Protein AF-A0A661BH66-F1 (afdb_monomer_lite)

Foldseek 3Di:
DACPVVPDPPDEAEAEQEFVVVVCHPPDDPVNQVVHAQRYEYEYEDQDDNRVVRVLVVPVVDDHSYAYEYEYDPPRDDLVRVVVCCVVPPVSHHYDYPVCVVVVHD

Sequence (106 aa):
ENIENFLLDRTSISMDIKTPSSGESGKYCQENLSLLRPVDVVKFTIAHREDFLWAKRFVNKNKFISSIFFQPVWGRLSAKRLAQWIIEEIPQVRLSVQLHKILKLP

pLDDT: mean 93.92, std 6.3, range [67.0, 98.69]

Secondary structure (DSSP, 8-state):
---GGG--TT---EEEE--GGGT-TT-S-TTHHHH--TT-EEEEEE-SHHHHHHHHHHHHHS--SSEEEEEEPTTTS-HHHHHHHHHHH-TTSEE---HHHHTT--

Structure (mmCIF, N/CA/C/O backbone):
data_AF-A0A661BH66-F1
#
_entry.id   AF-A0A661BH66-F1
#
loop_
_atom_site.group_PDB
_atom_site.id
_atom_site.type_symbol
_atom_site.label_atom_id
_atom_site.label_alt_id
_atom_site.label_comp_id
_atom_site.label_asym_id
_atom_site.label_entity_id
_atom_site.label_seq_id
_atom_site.pdbx_PDB_ins_code
_atom_site.Cartn_x
_atom_site.Cartn_y
_atom_site.Cartn_z
_atom_site.occupancy
_atom_site.B_iso_or_equiv
_atom_site.auth_seq_id
_atom_site.auth_comp_id
_atom_site.auth_asym_id
_atom_site.auth_atom_id
_atom_site.pdbx_PDB_model_num
ATOM 1 N N . GLU A 1 1 ? -1.039 15.206 10.299 1.00 75.44 1 GLU A N 1
ATOM 2 C CA . GLU A 1 1 ? -2.094 15.720 11.195 1.00 75.44 1 GLU A CA 1
ATOM 3 C C . GLU A 1 1 ? -2.832 14.545 11.816 1.00 75.44 1 GLU A C 1
ATOM 5 O O . GLU A 1 1 ? -2.880 13.492 11.179 1.00 75.44 1 GLU A O 1
ATOM 10 N N . ASN A 1 2 ? -3.319 14.692 13.051 1.00 87.06 2 ASN A N 1
ATOM 11 C CA . ASN A 1 2 ? -4.126 13.667 13.720 1.00 87.06 2 ASN A CA 1
ATOM 12 C C . ASN A 1 2 ? -5.494 13.551 13.009 1.00 87.06 2 ASN A C 1
ATOM 14 O O . ASN A 1 2 ? -6.057 14.572 12.611 1.00 87.06 2 ASN A O 1
ATOM 18 N N . ILE A 1 3 ? -5.995 12.325 12.800 1.00 92.25 3 ILE A N 1
ATOM 19 C CA . ILE A 1 3 ? -7.236 12.079 12.046 1.00 92.25 3 ILE A CA 1
ATOM 20 C C . ILE A 1 3 ? -8.534 12.058 12.873 1.00 92.25 3 ILE A C 1
ATOM 22 O O . ILE A 1 3 ? -9.596 11.923 12.272 1.00 92.25 3 ILE A O 1
ATOM 26 N N . GLU A 1 4 ? -8.489 12.189 14.203 1.00 91.12 4 GLU A N 1
ATOM 27 C CA . GLU A 1 4 ? -9.649 12.050 15.109 1.00 91.12 4 GLU A CA 1
ATOM 28 C C . GLU A 1 4 ? -10.873 12.854 14.657 1.00 91.12 4 GLU A C 1
ATOM 30 O O . GLU A 1 4 ? -11.979 12.321 14.586 1.00 91.12 4 GLU A O 1
ATOM 35 N N . ASN A 1 5 ? -10.667 14.107 14.248 1.00 91.38 5 ASN A N 1
ATOM 36 C CA . ASN A 1 5 ? -11.749 15.005 13.834 1.00 91.38 5 ASN A CA 1
ATOM 37 C C . ASN A 1 5 ? -12.406 14.626 12.492 1.00 91.38 5 ASN A C 1
ATOM 39 O O . ASN A 1 5 ? -13.419 15.215 12.119 1.00 91.38 5 ASN A O 1
ATOM 43 N N . PHE A 1 6 ? -11.849 13.661 11.755 1.00 90.94 6 PHE A N 1
ATOM 44 C CA . PHE A 1 6 ? -12.368 13.201 10.463 1.00 90.94 6 PHE A CA 1
ATOM 45 C C . PHE A 1 6 ? -13.079 11.837 10.552 1.00 90.94 6 PHE A C 1
ATOM 47 O O . PHE A 1 6 ? -13.594 11.338 9.545 1.00 90.94 6 PHE A O 1
ATOM 54 N N . LEU A 1 7 ? -13.136 11.230 11.745 1.00 92.19 7 LEU A N 1
ATOM 55 C CA . LEU A 1 7 ? -13.771 9.933 11.997 1.00 92.19 7 LEU A CA 1
ATOM 56 C C . LEU A 1 7 ? -15.294 10.066 12.146 1.00 92.19 7 LEU A C 1
ATOM 58 O O . LEU A 1 7 ? -15.856 9.912 13.227 1.00 92.19 7 LEU A O 1
ATOM 62 N N . LEU A 1 8 ? -15.969 10.344 11.035 1.00 92.69 8 LEU A N 1
ATOM 63 C CA . LEU A 1 8 ? -17.423 10.490 10.969 1.00 92.69 8 LEU A CA 1
ATOM 64 C C . LEU A 1 8 ? -18.122 9.173 10.586 1.00 92.69 8 LEU A C 1
ATOM 66 O O . LEU A 1 8 ? -17.495 8.213 10.116 1.00 92.69 8 LEU A O 1
ATOM 70 N N . ASP A 1 9 ? -19.441 9.124 10.789 1.00 91.94 9 ASP A N 1
ATOM 71 C CA . ASP A 1 9 ? -20.263 8.026 10.279 1.00 91.94 9 ASP A CA 1
ATOM 72 C C . ASP A 1 9 ? -20.299 8.054 8.742 1.00 91.94 9 ASP A C 1
ATOM 74 O O . ASP A 1 9 ? -20.314 9.120 8.123 1.00 91.94 9 ASP A O 1
ATOM 78 N N . ARG A 1 10 ? -20.298 6.868 8.122 1.00 92.25 10 ARG A N 1
ATOM 79 C CA . ARG A 1 10 ? -20.297 6.661 6.657 1.00 92.25 10 ARG A CA 1
ATOM 80 C C . ARG A 1 10 ? -19.127 7.286 5.887 1.00 92.25 10 ARG A C 1
ATOM 82 O O . ARG A 1 10 ? -19.181 7.356 4.660 1.00 92.25 10 ARG A O 1
ATOM 89 N N . THR A 1 11 ? -18.058 7.696 6.562 1.00 94.25 11 THR A N 1
ATOM 90 C CA . THR A 1 11 ? -16.805 8.084 5.906 1.00 94.25 11 THR A CA 1
ATOM 91 C C . THR A 1 11 ? -15.792 6.951 5.980 1.00 94.25 11 THR A C 1
ATOM 93 O O . THR A 1 11 ? -15.797 6.154 6.918 1.00 94.25 11 THR A O 1
ATOM 96 N N . SER A 1 12 ? -14.897 6.894 4.997 1.00 95.19 12 SER A N 1
ATOM 97 C CA . SER A 1 12 ? -13.718 6.028 5.022 1.00 95.19 12 SER A CA 1
ATOM 98 C C . SER A 1 12 ? -12.464 6.872 4.849 1.00 95.19 12 SER A C 1
ATOM 100 O O . SER A 1 12 ? -12.394 7.702 3.938 1.00 95.19 12 SER A O 1
ATOM 102 N N . ILE A 1 13 ? -11.456 6.625 5.673 1.00 96.19 13 ILE A N 1
ATOM 103 C CA . ILE A 1 13 ? -10.139 7.241 5.558 1.00 96.19 13 ILE A CA 1
ATOM 104 C C . ILE A 1 13 ? -9.260 6.378 4.652 1.00 96.19 13 ILE A C 1
ATOM 106 O O . ILE A 1 13 ? -9.130 5.172 4.845 1.00 96.19 13 ILE A O 1
ATOM 110 N N . SER A 1 14 ? -8.613 7.010 3.674 1.00 95.50 14 SER A N 1
ATOM 111 C CA . SER A 1 14 ? -7.528 6.404 2.897 1.00 95.50 14 SER A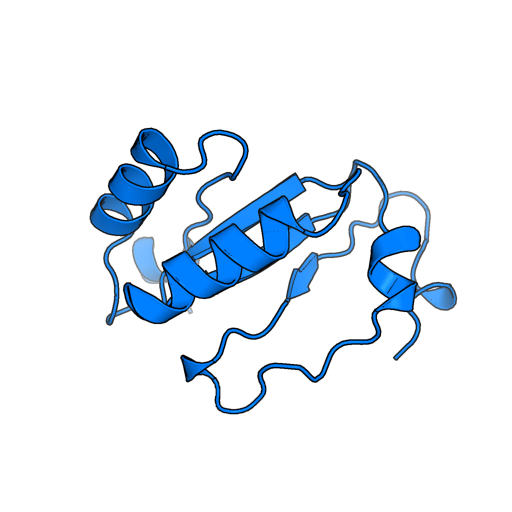 CA 1
ATOM 112 C C . SER A 1 14 ? -6.213 7.062 3.300 1.00 95.50 14 SER A C 1
ATOM 114 O O . SER A 1 14 ? -5.873 8.132 2.794 1.00 95.50 14 SER A O 1
ATOM 116 N N . MET A 1 15 ? -5.448 6.411 4.168 1.00 94.62 15 MET A N 1
ATOM 117 C CA . MET A 1 15 ? -4.144 6.893 4.612 1.00 94.62 15 MET A CA 1
ATOM 118 C C . MET A 1 15 ? -3.041 6.446 3.655 1.00 94.62 15 MET A C 1
ATOM 120 O O . MET A 1 15 ? -2.880 5.253 3.418 1.00 94.62 15 MET A O 1
ATOM 124 N N . ASP A 1 16 ? -2.263 7.384 3.120 1.00 93.69 16 ASP A N 1
ATOM 125 C CA . ASP A 1 16 ? -1.152 7.080 2.212 1.00 93.69 16 ASP A CA 1
ATOM 126 C C . ASP A 1 16 ? 0.182 7.068 2.970 1.00 93.69 16 ASP A C 1
ATOM 128 O O . ASP A 1 16 ? 0.669 8.114 3.405 1.00 93.69 16 ASP A O 1
ATOM 132 N N . ILE A 1 17 ? 0.777 5.885 3.127 1.00 93.69 17 ILE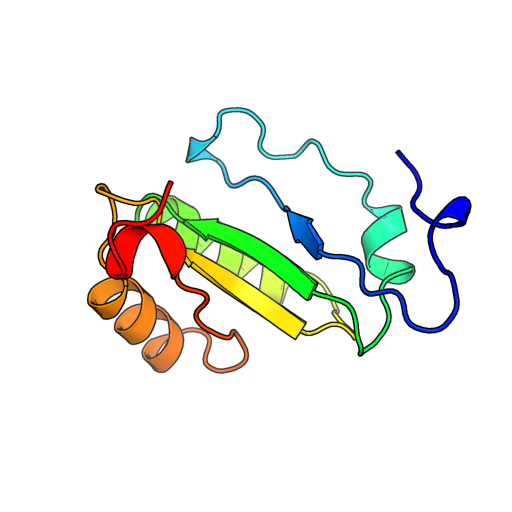 A N 1
ATOM 133 C CA . ILE A 1 17 ? 2.105 5.721 3.717 1.00 93.69 17 ILE A CA 1
ATOM 134 C C . ILE A 1 17 ? 3.143 5.811 2.604 1.00 93.69 17 ILE A C 1
ATOM 136 O O . ILE A 1 17 ? 3.216 4.976 1.697 1.00 93.69 17 ILE A O 1
ATOM 140 N N . LYS A 1 18 ? 3.967 6.852 2.692 1.00 91.69 18 LYS A N 1
ATOM 141 C CA . LYS A 1 18 ? 4.994 7.168 1.705 1.00 91.69 18 LYS A CA 1
ATOM 142 C C . LYS A 1 18 ? 6.166 6.188 1.788 1.00 91.69 18 LYS A C 1
ATOM 144 O O . LYS A 1 18 ? 6.769 6.011 2.848 1.00 91.69 18 LYS A O 1
ATOM 149 N N . THR A 1 19 ? 6.478 5.557 0.661 1.00 93.56 19 THR A N 1
ATOM 150 C CA . THR A 1 19 ? 7.626 4.659 0.495 1.00 93.56 19 THR A CA 1
ATOM 151 C C . THR A 1 19 ? 8.925 5.450 0.264 1.00 93.56 19 THR A C 1
ATOM 153 O O . THR A 1 19 ? 8.866 6.634 -0.075 1.00 93.56 19 THR A O 1
ATOM 156 N N . PRO A 1 20 ? 10.114 4.833 0.430 1.00 92.62 20 PRO A N 1
ATOM 157 C CA . PRO A 1 20 ? 11.408 5.502 0.246 1.00 92.62 20 PRO A CA 1
ATOM 158 C C . PRO A 1 20 ? 11.563 6.251 -1.080 1.00 92.62 20 PRO A C 1
ATOM 160 O O . PRO A 1 20 ? 12.101 7.358 -1.094 1.00 92.62 20 PRO A O 1
ATOM 163 N N . SER A 1 21 ? 11.048 5.698 -2.183 1.00 90.25 21 SER A N 1
ATOM 164 C CA . SER A 1 21 ? 11.157 6.328 -3.505 1.00 90.25 21 SER A CA 1
ATOM 165 C C . SER A 1 21 ? 10.491 7.703 -3.614 1.00 90.25 21 SER A C 1
ATOM 167 O O . SER A 1 21 ? 10.795 8.455 -4.541 1.00 90.25 21 SER A O 1
ATOM 169 N N . SER A 1 22 ? 9.591 8.057 -2.690 1.00 82.69 22 SER A N 1
ATOM 170 C CA . SER A 1 22 ? 8.926 9.357 -2.694 1.00 82.69 22 SER A CA 1
ATOM 171 C C . SER A 1 22 ? 9.791 10.489 -2.130 1.00 82.69 22 SER A C 1
ATOM 173 O O . SER A 1 22 ? 9.351 11.633 -2.179 1.00 82.69 22 SER A O 1
ATOM 175 N N . GLY A 1 23 ? 10.948 10.187 -1.524 1.00 80.06 23 GLY A N 1
ATOM 176 C CA . GLY A 1 23 ? 11.776 11.160 -0.793 1.00 80.06 23 GLY A CA 1
ATOM 177 C C . GLY A 1 23 ? 11.180 11.636 0.541 1.00 80.06 23 GLY A C 1
ATOM 178 O O . GLY A 1 23 ? 11.798 12.417 1.253 1.00 80.06 23 GLY A O 1
ATOM 179 N N . GLU A 1 24 ? 9.998 11.136 0.907 1.00 78.62 24 GLU A N 1
ATOM 180 C CA . GLU A 1 24 ? 9.192 11.594 2.051 1.00 78.62 24 GLU A CA 1
ATOM 181 C C . GLU A 1 24 ? 8.915 10.447 3.044 1.00 78.62 24 GLU A C 1
ATOM 183 O O . GLU A 1 24 ? 8.017 10.521 3.887 1.00 78.62 24 GLU A O 1
ATOM 188 N N . SER A 1 25 ? 9.670 9.348 2.943 1.00 70.75 25 SER A N 1
ATOM 189 C CA . SER A 1 25 ? 9.512 8.196 3.831 1.00 70.75 25 SER A CA 1
ATOM 190 C C . SER A 1 25 ? 9.752 8.581 5.287 1.00 70.75 25 SER A C 1
ATOM 192 O O . SER A 1 25 ? 10.742 9.234 5.605 1.00 70.75 25 SER A O 1
ATOM 194 N N . GLY A 1 26 ? 8.866 8.131 6.176 1.00 67.00 26 GLY A N 1
ATOM 195 C CA . GLY A 1 26 ? 8.942 8.430 7.609 1.00 67.00 26 GLY A CA 1
ATOM 196 C C . GLY A 1 26 ? 8.151 9.665 8.044 1.00 67.00 26 GLY A C 1
ATOM 197 O O . GLY A 1 26 ? 8.031 9.898 9.242 1.00 67.00 26 GLY A O 1
ATOM 198 N N . LYS A 1 27 ? 7.542 10.412 7.113 1.00 72.81 27 LYS A N 1
ATOM 199 C CA . LYS A 1 27 ? 6.615 11.505 7.438 1.00 72.81 27 LYS A CA 1
ATOM 200 C C . LYS A 1 27 ? 5.172 10.998 7.486 1.00 72.81 27 LYS A C 1
ATOM 202 O O . LYS A 1 27 ? 4.397 11.183 6.552 1.00 72.81 27 LYS A O 1
ATOM 207 N N . TYR A 1 28 ? 4.810 10.329 8.574 1.00 77.31 28 TYR A N 1
ATOM 208 C CA . TYR A 1 28 ? 3.417 10.014 8.895 1.00 77.31 28 TYR A CA 1
ATOM 209 C C . TYR A 1 28 ? 3.214 10.097 10.411 1.00 77.31 28 TYR A C 1
ATOM 211 O O . TYR A 1 28 ? 4.135 9.846 11.182 1.00 77.31 28 TYR A O 1
ATOM 219 N N . CYS A 1 29 ? 2.011 10.481 10.835 1.00 80.88 29 CYS A N 1
ATOM 220 C CA . CYS A 1 29 ? 1.639 10.491 12.249 1.00 80.88 29 CYS A CA 1
ATOM 221 C C . CYS A 1 29 ? 1.291 9.054 12.647 1.00 80.88 29 CYS A C 1
ATOM 223 O O . CYS A 1 29 ? 0.301 8.494 12.170 1.00 80.88 29 CYS A O 1
ATOM 225 N N . GLN A 1 30 ? 2.171 8.432 13.430 1.00 83.94 30 GLN A N 1
ATOM 226 C CA . GLN A 1 30 ? 2.102 7.011 13.764 1.00 83.94 30 GLN A CA 1
ATOM 227 C C . GLN A 1 30 ? 0.865 6.689 14.609 1.00 83.94 30 GLN A C 1
ATOM 229 O O . GLN A 1 30 ? 0.270 5.626 14.444 1.00 83.94 30 GLN A O 1
ATOM 234 N N . GLU A 1 31 ? 0.436 7.639 15.437 1.00 89.25 31 GLU A N 1
ATOM 235 C CA . GLU A 1 31 ? -0.773 7.590 16.261 1.00 89.25 31 GLU A CA 1
ATOM 236 C C . GLU A 1 31 ? -2.027 7.354 15.411 1.00 89.25 31 GLU A C 1
ATOM 238 O O . GLU A 1 31 ? -2.958 6.664 15.829 1.00 89.25 31 GLU A O 1
ATOM 243 N N . ASN A 1 32 ? -2.033 7.834 14.164 1.00 93.25 32 ASN A N 1
ATOM 244 C CA . ASN A 1 32 ? -3.172 7.619 13.287 1.00 93.25 32 ASN A CA 1
ATOM 245 C C . ASN A 1 32 ? -3.365 6.151 12.902 1.00 93.25 32 ASN A C 1
ATOM 247 O O . ASN A 1 32 ? -4.487 5.772 12.584 1.00 93.25 32 ASN A O 1
ATOM 251 N N . LEU A 1 33 ? -2.323 5.310 12.938 1.00 92.31 33 LEU A N 1
ATOM 252 C CA . LEU A 1 33 ? -2.473 3.885 12.625 1.00 92.31 33 LEU A CA 1
ATOM 253 C C . LEU A 1 33 ? -3.428 3.189 13.601 1.00 92.31 33 LEU A C 1
ATOM 255 O O . LEU A 1 33 ? -4.197 2.328 13.179 1.00 92.31 33 LEU A O 1
ATOM 259 N N . SER A 1 34 ? -3.416 3.586 14.879 1.00 92.19 34 SER A N 1
ATOM 260 C CA . SER A 1 34 ? -4.330 3.046 15.894 1.00 92.19 34 SER A CA 1
ATOM 261 C C . SER A 1 34 ? -5.757 3.585 15.804 1.00 92.19 34 SER A C 1
ATOM 263 O O . SER A 1 34 ? -6.660 2.981 16.372 1.00 92.19 34 SER A O 1
ATOM 265 N N . LEU A 1 35 ? -5.969 4.690 15.086 1.00 94.75 35 LEU A N 1
ATOM 266 C CA . LEU A 1 35 ? -7.284 5.310 14.903 1.00 94.75 35 LEU A CA 1
ATOM 267 C C . LEU A 1 35 ? -8.062 4.733 13.709 1.00 94.75 35 LEU A C 1
ATOM 269 O O . LEU A 1 35 ? -9.259 4.982 13.573 1.00 94.75 35 LEU A O 1
ATOM 273 N N . LEU A 1 36 ? -7.398 3.977 12.829 1.00 95.62 36 LEU A N 1
ATOM 274 C CA . LEU A 1 36 ? -8.028 3.401 11.642 1.00 95.62 36 LEU A CA 1
ATOM 275 C C . LEU A 1 36 ? -9.005 2.276 12.001 1.00 95.62 36 LEU A C 1
ATOM 277 O O . LEU A 1 36 ? -8.709 1.377 12.788 1.00 95.62 36 LEU A O 1
ATOM 281 N N . ARG A 1 37 ? -10.159 2.296 11.340 1.00 96.50 37 ARG A N 1
ATOM 282 C CA . ARG A 1 37 ? -11.274 1.358 11.506 1.00 96.50 37 ARG A CA 1
ATOM 283 C C . ARG A 1 37 ? -11.266 0.305 10.384 1.00 96.50 37 ARG A C 1
ATOM 285 O O . ARG A 1 37 ? -10.606 0.503 9.364 1.00 96.50 37 ARG A O 1
ATOM 292 N N . PRO A 1 38 ? -12.047 -0.788 10.495 1.00 96.25 38 PRO A N 1
ATOM 293 C CA . PRO A 1 38 ? -12.127 -1.815 9.446 1.00 96.25 38 PRO A CA 1
ATOM 294 C C . PRO A 1 38 ? -12.545 -1.298 8.059 1.00 96.25 38 PRO A C 1
ATOM 296 O O . PRO A 1 38 ? -12.174 -1.886 7.046 1.00 96.25 38 PRO A O 1
ATOM 299 N N . VAL A 1 39 ? -13.321 -0.208 8.015 1.00 96.06 39 VAL A N 1
ATOM 300 C CA . VAL A 1 39 ? -13.786 0.441 6.774 1.00 96.06 39 VAL A CA 1
ATOM 301 C C . VAL A 1 39 ? -12.719 1.312 6.107 1.00 96.06 39 VAL A C 1
ATOM 303 O O . VAL A 1 39 ? -12.884 1.714 4.957 1.00 96.06 39 VAL A O 1
ATOM 306 N N . ASP A 1 40 ? -11.639 1.619 6.823 1.00 97.31 40 ASP A N 1
ATOM 307 C CA . ASP A 1 40 ? -10.569 2.483 6.348 1.00 97.31 40 ASP A CA 1
ATOM 308 C C . ASP A 1 40 ? -9.501 1.666 5.596 1.00 97.31 40 ASP A C 1
ATOM 310 O O . ASP A 1 40 ? -9.463 0.429 5.629 1.00 97.31 40 ASP A O 1
ATOM 314 N N . VAL A 1 41 ? -8.605 2.369 4.901 1.00 97.56 41 VAL A N 1
ATOM 315 C CA . VAL A 1 41 ? -7.554 1.769 4.073 1.00 97.56 41 VAL A CA 1
ATOM 316 C C . VAL A 1 41 ? -6.206 2.417 4.366 1.00 97.56 41 VAL A C 1
ATOM 318 O O . VAL A 1 41 ? -6.072 3.640 4.339 1.00 97.56 41 VAL A O 1
ATOM 321 N N . VAL A 1 42 ? -5.181 1.588 4.562 1.00 96.94 42 VAL A N 1
ATOM 322 C CA . VAL A 1 42 ? -3.777 2.006 4.473 1.00 96.94 42 VAL A CA 1
ATOM 323 C C . VAL A 1 42 ? -3.261 1.672 3.089 1.00 96.94 42 VAL A C 1
ATOM 325 O O . VAL A 1 42 ? -3.283 0.518 2.665 1.00 96.94 42 VAL A O 1
ATOM 328 N N . LYS A 1 43 ? -2.776 2.680 2.378 1.00 96.94 43 LYS A N 1
ATOM 329 C CA . LYS A 1 43 ? -2.294 2.562 1.010 1.00 96.94 43 LYS A CA 1
ATOM 330 C C . LYS A 1 43 ? -0.798 2.835 0.942 1.00 96.94 43 LYS A C 1
ATOM 332 O O . LYS A 1 43 ? -0.309 3.769 1.564 1.00 96.94 43 LYS A O 1
ATOM 337 N N . PHE A 1 44 ? -0.098 2.041 0.139 1.00 97.25 44 PHE A N 1
ATOM 338 C CA . PHE A 1 44 ? 1.304 2.238 -0.212 1.00 97.25 44 PHE A CA 1
ATOM 339 C C . PHE A 1 44 ? 1.424 2.374 -1.723 1.00 97.25 44 PHE A C 1
ATOM 341 O O . PHE A 1 44 ? 0.933 1.525 -2.472 1.00 97.25 44 PHE A O 1
ATOM 348 N N . THR A 1 45 ? 2.103 3.421 -2.178 1.00 96.75 45 THR A N 1
ATOM 349 C CA . THR A 1 45 ? 2.400 3.611 -3.599 1.00 96.75 45 THR A CA 1
ATOM 350 C C . THR A 1 45 ? 3.786 3.038 -3.912 1.00 96.75 45 THR A C 1
ATOM 352 O O . THR A 1 45 ? 4.785 3.544 -3.424 1.00 96.75 45 THR A O 1
ATOM 355 N N . ILE A 1 46 ? 3.854 1.970 -4.709 1.00 98.06 46 ILE A N 1
ATOM 356 C CA . ILE A 1 46 ? 5.067 1.178 -4.955 1.00 98.06 46 ILE A CA 1
ATOM 357 C C . ILE A 1 46 ? 5.672 1.532 -6.317 1.00 98.06 46 ILE A C 1
ATOM 359 O O . ILE A 1 46 ? 5.051 1.289 -7.358 1.00 98.06 46 ILE A O 1
ATOM 363 N N . ALA A 1 47 ? 6.892 2.075 -6.329 1.00 97.38 47 ALA A N 1
ATOM 364 C CA . ALA A 1 47 ? 7.600 2.401 -7.568 1.00 97.38 47 ALA A CA 1
ATOM 365 C C . ALA A 1 47 ? 8.438 1.237 -8.123 1.00 97.38 47 ALA A C 1
ATOM 367 O O . ALA A 1 47 ? 8.526 1.071 -9.338 1.00 97.38 47 ALA A O 1
ATOM 368 N N . HIS A 1 48 ? 9.061 0.447 -7.247 1.00 97.75 48 HIS A N 1
ATOM 369 C CA . HIS A 1 48 ? 10.006 -0.620 -7.599 1.00 97.75 48 HIS A CA 1
ATOM 370 C C . HIS A 1 48 ? 10.129 -1.651 -6.459 1.00 97.75 48 HIS A C 1
ATOM 372 O O . HIS A 1 48 ? 9.339 -1.650 -5.511 1.00 97.75 48 HIS A O 1
ATOM 378 N N . ARG A 1 49 ? 11.079 -2.590 -6.567 1.00 97.88 49 ARG A N 1
ATOM 379 C CA . ARG A 1 49 ? 11.188 -3.734 -5.648 1.00 97.88 49 ARG A CA 1
ATOM 380 C C . ARG A 1 49 ? 11.600 -3.317 -4.235 1.00 97.88 49 ARG A C 1
ATOM 382 O O . ARG A 1 49 ? 11.102 -3.882 -3.270 1.00 97.88 49 ARG A O 1
ATOM 389 N N . GLU A 1 50 ? 12.461 -2.321 -4.097 1.00 97.62 50 GLU A N 1
ATOM 390 C CA . GLU A 1 50 ? 12.926 -1.804 -2.807 1.00 97.62 50 GLU A CA 1
ATOM 391 C C . GLU A 1 50 ? 11.772 -1.178 -2.013 1.00 97.62 50 GLU A C 1
ATOM 393 O O . GLU A 1 50 ? 11.637 -1.452 -0.820 1.00 97.62 50 GLU A O 1
ATOM 398 N N . ASP A 1 51 ? 10.888 -0.431 -2.685 1.00 97.81 51 ASP A N 1
ATOM 399 C CA . ASP A 1 51 ? 9.643 0.082 -2.101 1.00 97.81 51 ASP A CA 1
ATOM 400 C C . ASP A 1 51 ? 8.738 -1.053 -1.622 1.00 97.81 51 ASP A C 1
ATOM 402 O O . ASP A 1 51 ? 8.218 -1.004 -0.508 1.00 97.81 51 ASP A O 1
ATOM 406 N N . PHE A 1 52 ? 8.573 -2.095 -2.444 1.00 98.50 52 PHE A N 1
ATOM 407 C CA . PHE A 1 52 ? 7.781 -3.270 -2.085 1.00 98.50 52 PHE A CA 1
ATOM 408 C C . PHE A 1 52 ? 8.338 -3.963 -0.835 1.00 98.50 52 PHE A C 1
ATOM 410 O O . PHE A 1 52 ? 7.596 -4.236 0.106 1.00 98.50 52 PHE A O 1
ATOM 417 N N . LEU A 1 53 ? 9.651 -4.211 -0.792 1.00 98.19 53 LEU A N 1
ATOM 418 C CA . LEU A 1 53 ? 10.308 -4.856 0.346 1.00 98.19 53 LEU A CA 1
ATOM 419 C C . LEU A 1 53 ? 10.216 -4.000 1.612 1.00 98.19 53 LEU A C 1
ATOM 421 O O . LEU A 1 53 ? 10.017 -4.531 2.706 1.00 98.19 53 LEU A O 1
ATOM 425 N N . TRP A 1 54 ? 10.346 -2.680 1.477 1.00 96.88 54 TRP A N 1
ATOM 426 C CA . TRP A 1 54 ? 10.155 -1.755 2.587 1.00 96.88 54 TRP A CA 1
ATOM 427 C C . TRP A 1 54 ? 8.712 -1.790 3.101 1.00 96.88 54 TRP A C 1
ATOM 429 O O . TRP A 1 54 ? 8.506 -1.974 4.301 1.00 96.88 54 TRP A O 1
ATOM 439 N N . ALA A 1 55 ? 7.723 -1.704 2.208 1.00 97.38 55 ALA A N 1
ATOM 440 C CA . ALA A 1 55 ? 6.308 -1.738 2.567 1.00 97.38 55 ALA A CA 1
ATOM 441 C C . ALA A 1 55 ? 5.923 -3.080 3.205 1.00 97.38 55 ALA A C 1
ATOM 443 O O . ALA A 1 55 ? 5.248 -3.102 4.228 1.00 97.38 55 ALA A O 1
ATOM 444 N N . LYS A 1 56 ? 6.432 -4.206 2.688 1.00 97.81 56 LYS A N 1
ATOM 445 C CA . LYS A 1 56 ? 6.268 -5.535 3.297 1.00 97.81 56 LYS A CA 1
ATOM 446 C C . LYS A 1 56 ? 6.805 -5.576 4.730 1.00 97.81 56 LYS A C 1
ATOM 448 O O . LYS A 1 56 ? 6.110 -6.043 5.630 1.00 97.81 56 LYS A O 1
ATOM 453 N N . ARG A 1 57 ? 8.017 -5.056 4.974 1.00 97.12 57 ARG A N 1
ATOM 454 C CA . ARG A 1 57 ? 8.575 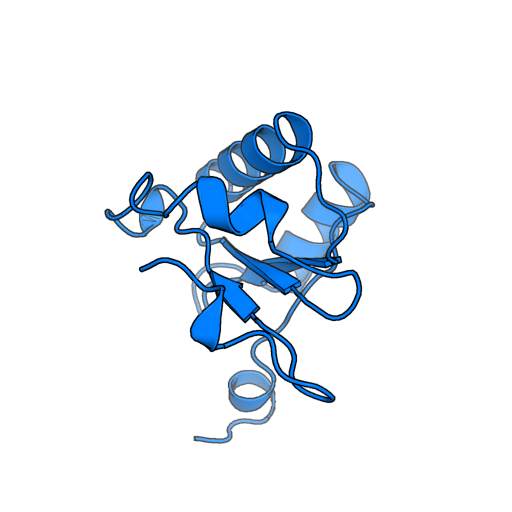-4.961 6.338 1.00 97.12 57 ARG A CA 1
ATOM 455 C C . ARG A 1 57 ? 7.726 -4.068 7.239 1.00 97.12 57 ARG A C 1
ATOM 457 O O . ARG A 1 57 ? 7.503 -4.422 8.391 1.00 97.12 57 ARG A O 1
ATOM 464 N N . PHE A 1 58 ? 7.244 -2.941 6.719 1.00 95.62 58 PHE A N 1
ATOM 465 C CA . PHE A 1 58 ? 6.359 -2.039 7.451 1.00 95.62 58 PHE A CA 1
ATOM 466 C C . PHE A 1 58 ? 5.064 -2.738 7.863 1.00 95.62 58 PHE A C 1
ATOM 468 O O . PHE A 1 58 ? 4.671 -2.665 9.026 1.00 95.62 58 PHE A O 1
ATOM 475 N N . VAL A 1 59 ? 4.430 -3.445 6.925 1.00 96.38 59 VAL A N 1
ATOM 476 C CA . VAL A 1 59 ? 3.188 -4.179 7.173 1.00 96.38 59 VAL A CA 1
ATOM 477 C C . VAL A 1 59 ? 3.400 -5.275 8.212 1.00 96.38 59 VAL A C 1
ATOM 479 O O . VAL A 1 59 ? 2.611 -5.387 9.136 1.00 96.38 59 VAL A O 1
ATOM 482 N N . ASN A 1 60 ? 4.494 -6.032 8.127 1.00 96.00 60 ASN A N 1
ATOM 483 C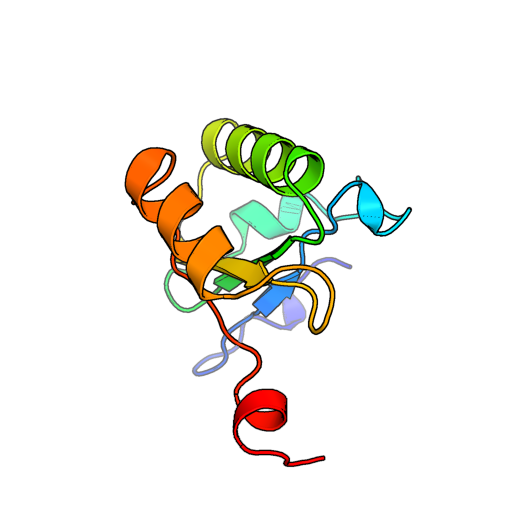 CA . ASN A 1 60 ? 4.771 -7.106 9.085 1.00 96.00 60 ASN A CA 1
ATOM 484 C C . ASN A 1 60 ? 5.150 -6.596 10.487 1.00 96.00 60 ASN A C 1
ATOM 486 O O . ASN A 1 60 ? 4.979 -7.320 11.465 1.00 96.00 60 ASN A O 1
ATOM 490 N N . LYS A 1 61 ? 5.686 -5.373 10.599 1.00 94.81 61 LYS A N 1
ATOM 491 C CA . LYS A 1 61 ? 6.072 -4.768 11.884 1.00 94.81 61 LYS A CA 1
ATOM 492 C C . LYS A 1 61 ? 4.878 -4.180 12.645 1.00 94.81 61 LYS A C 1
ATOM 494 O O . LYS A 1 61 ? 4.932 -4.083 13.868 1.00 94.81 61 LYS A O 1
ATOM 499 N N . ASN A 1 62 ? 3.832 -3.758 11.940 1.00 92.94 62 ASN A N 1
ATOM 500 C CA . ASN A 1 62 ? 2.694 -3.049 12.520 1.00 92.94 62 ASN A CA 1
ATOM 501 C C . ASN A 1 62 ? 1.431 -3.918 12.502 1.00 92.94 62 ASN A C 1
ATOM 503 O O . ASN A 1 62 ? 1.293 -4.829 11.692 1.00 92.94 62 ASN A O 1
ATOM 507 N N . LYS A 1 63 ? 0.485 -3.626 13.397 1.00 88.81 63 LYS A N 1
ATOM 508 C CA . LYS A 1 63 ? -0.840 -4.257 13.393 1.00 88.81 63 LYS A CA 1
ATOM 509 C C . LYS A 1 63 ? -1.835 -3.324 12.714 1.00 88.81 63 LYS A C 1
ATOM 511 O O . LYS A 1 63 ? -1.841 -2.132 13.006 1.00 88.81 63 LYS A O 1
ATOM 516 N N . PHE A 1 64 ? -2.681 -3.876 11.849 1.00 92.69 64 PHE A N 1
ATOM 517 C CA . PHE A 1 64 ? -3.715 -3.130 11.135 1.00 92.69 64 PHE A CA 1
ATOM 518 C C . PHE A 1 64 ? -5.067 -3.797 11.351 1.00 92.69 64 PHE A C 1
ATOM 520 O O . PHE A 1 64 ? -5.189 -5.013 11.214 1.00 92.69 64 PHE A O 1
ATOM 527 N N . ILE A 1 65 ? -6.068 -2.986 11.682 1.00 94.62 65 ILE A N 1
ATOM 528 C CA . ILE A 1 65 ? -7.482 -3.386 11.662 1.00 94.62 65 ILE A CA 1
ATOM 529 C C . ILE A 1 65 ? -8.103 -3.056 10.292 1.00 94.62 65 ILE A C 1
ATOM 531 O O . ILE A 1 65 ? -9.028 -3.728 9.841 1.00 94.62 65 ILE A O 1
ATOM 535 N N . SER A 1 66 ? -7.574 -2.032 9.622 1.00 96.50 66 SER A N 1
ATOM 536 C CA . SER A 1 66 ? -7.956 -1.584 8.285 1.00 96.50 66 SER A CA 1
ATOM 537 C C . SER A 1 66 ? -7.407 -2.482 7.176 1.00 96.50 66 SER A C 1
ATOM 539 O O . SER A 1 66 ? -6.471 -3.265 7.362 1.00 96.50 66 SER A O 1
ATOM 541 N N . SER A 1 67 ? -7.970 -2.338 5.975 1.00 97.50 67 SER A N 1
ATOM 542 C CA . SER A 1 67 ? -7.436 -3.012 4.791 1.00 97.50 67 SER A CA 1
ATOM 543 C C . SER A 1 67 ? -6.117 -2.388 4.333 1.00 97.50 67 SER A C 1
ATOM 545 O O . SER A 1 67 ? -5.929 -1.175 4.409 1.00 97.50 67 SER A O 1
ATOM 547 N N . ILE A 1 68 ? -5.216 -3.210 3.788 1.00 98.19 68 ILE A N 1
ATOM 548 C CA . ILE A 1 68 ? -3.899 -2.766 3.313 1.00 98.19 68 ILE A CA 1
ATOM 549 C C . ILE A 1 68 ? -3.824 -2.897 1.800 1.00 98.19 68 ILE A C 1
ATOM 551 O O . ILE A 1 68 ? -4.030 -3.983 1.257 1.00 98.19 68 ILE A O 1
ATOM 555 N N . PHE A 1 69 ? -3.559 -1.788 1.115 1.00 98.56 69 PHE A N 1
ATOM 556 C CA . PHE A 1 69 ? -3.565 -1.691 -0.339 1.00 98.56 69 PHE A CA 1
ATOM 557 C C . PHE A 1 69 ? -2.175 -1.324 -0.856 1.00 98.56 69 PHE A C 1
ATOM 559 O O . PHE A 1 69 ? -1.605 -0.307 -0.462 1.00 98.56 69 PHE A O 1
ATOM 566 N N . PHE A 1 70 ? -1.642 -2.103 -1.794 1.00 98.62 70 PHE A N 1
ATOM 567 C CA . PHE A 1 70 ? -0.460 -1.720 -2.567 1.00 98.62 70 PHE A CA 1
ATOM 568 C C . PHE A 1 70 ? -0.901 -1.260 -3.954 1.00 98.62 70 PHE A C 1
ATOM 570 O O . PHE A 1 70 ? -1.619 -1.966 -4.662 1.00 98.62 70 PHE A O 1
ATOM 577 N N . GLN A 1 71 ? -0.467 -0.065 -4.344 1.00 98.50 71 GLN A N 1
ATOM 578 C CA . GLN A 1 71 ? -0.794 0.560 -5.618 1.00 98.50 71 GLN A CA 1
ATOM 579 C C . GLN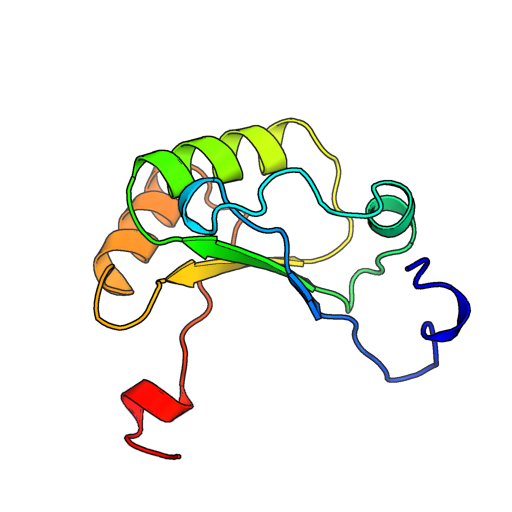 A 1 71 ? 0.486 0.791 -6.422 1.00 98.50 71 GLN A C 1
ATOM 581 O O . GLN A 1 71 ? 1.424 1.383 -5.894 1.00 98.50 71 GLN A O 1
ATOM 586 N N . PRO A 1 72 ? 0.563 0.396 -7.701 1.00 98.12 72 PRO A N 1
ATOM 587 C CA . PRO A 1 72 ? 1.752 0.657 -8.495 1.00 98.12 72 PRO A CA 1
ATOM 588 C C . PRO A 1 72 ? 1.824 2.134 -8.907 1.00 98.12 72 PRO A C 1
ATOM 590 O O . PRO A 1 72 ? 0.806 2.752 -9.252 1.00 98.12 72 PRO A O 1
ATOM 593 N N . VAL A 1 73 ? 3.037 2.693 -8.946 1.00 97.00 73 VAL A N 1
ATOM 594 C CA . VAL A 1 73 ? 3.280 3.966 -9.638 1.00 97.00 73 VAL A CA 1
ATOM 595 C C . VAL A 1 73 ? 3.052 3.758 -11.132 1.00 97.00 73 VAL A C 1
ATOM 597 O O . VAL A 1 73 ? 3.720 2.948 -11.779 1.00 97.00 73 VAL A O 1
ATOM 600 N N . TRP A 1 74 ? 2.104 4.516 -11.681 1.00 95.06 74 TRP A N 1
ATOM 601 C CA . TRP A 1 74 ? 1.753 4.449 -13.095 1.00 95.06 74 TRP A CA 1
ATOM 602 C C . TRP A 1 74 ? 2.967 4.722 -13.985 1.00 95.06 74 TRP A C 1
ATOM 604 O O . TRP A 1 74 ? 3.745 5.631 -13.707 1.00 95.06 74 TRP A O 1
ATOM 614 N N . GLY A 1 75 ? 3.125 3.931 -15.046 1.00 94.50 75 GLY A N 1
ATOM 615 C CA . GLY A 1 75 ? 4.250 4.045 -15.978 1.00 94.50 75 GLY A CA 1
ATOM 616 C C . GLY A 1 75 ? 5.601 3.562 -15.435 1.00 94.50 75 GLY A C 1
ATOM 617 O O . GLY A 1 75 ? 6.544 3.482 -16.212 1.00 94.50 75 GLY A O 1
ATOM 618 N N . ARG A 1 76 ? 5.714 3.207 -14.143 1.00 96.19 76 ARG A N 1
ATOM 619 C CA . ARG A 1 76 ? 6.961 2.689 -13.543 1.00 96.19 76 ARG A CA 1
ATOM 620 C C . ARG A 1 76 ? 6.881 1.212 -13.173 1.00 96.19 76 ARG A C 1
ATOM 622 O O . ARG A 1 76 ? 7.782 0.449 -13.503 1.00 96.19 76 ARG A O 1
ATOM 629 N N . LEU A 1 77 ? 5.792 0.798 -12.527 1.00 97.81 77 LEU A N 1
ATOM 630 C CA . LEU A 1 77 ? 5.551 -0.594 -12.152 1.00 97.81 77 LEU A CA 1
ATOM 631 C C . LEU A 1 77 ? 4.224 -1.060 -12.750 1.00 97.81 77 LEU A C 1
ATOM 633 O O . LEU A 1 77 ? 3.208 -0.378 -12.639 1.00 97.81 77 LEU A O 1
ATOM 637 N N . SER A 1 78 ? 4.211 -2.227 -13.393 1.00 97.81 78 SER A N 1
ATOM 638 C CA . SER A 1 78 ? 2.962 -2.787 -13.909 1.00 97.81 78 SER A CA 1
ATOM 639 C C . SER A 1 78 ? 2.133 -3.398 -12.777 1.00 97.81 78 SER A C 1
ATOM 641 O O . SER A 1 78 ? 2.667 -4.051 -11.877 1.00 97.81 78 SER A O 1
ATOM 643 N N . ALA A 1 79 ? 0.808 -3.237 -12.849 1.00 97.88 79 ALA A N 1
ATOM 644 C CA . ALA A 1 79 ? -0.117 -3.845 -11.891 1.00 97.88 79 ALA A CA 1
ATOM 645 C C . ALA A 1 79 ? 0.039 -5.372 -11.834 1.00 97.88 79 ALA A C 1
ATOM 647 O O . ALA A 1 79 ? 0.040 -5.944 -10.750 1.00 97.88 79 ALA A O 1
ATOM 648 N N . LYS A 1 80 ? 0.270 -6.019 -12.987 1.00 98.25 80 LYS A N 1
ATOM 649 C CA . LYS A 1 80 ? 0.543 -7.461 -13.079 1.00 98.25 80 LYS A CA 1
ATOM 650 C C . LYS A 1 80 ? 1.767 -7.870 -12.255 1.00 98.25 80 LYS A C 1
ATOM 652 O O . LYS A 1 80 ? 1.685 -8.824 -11.491 1.00 98.25 80 LYS A O 1
ATOM 657 N N . ARG A 1 81 ? 2.885 -7.147 -12.389 1.00 98.56 81 ARG A N 1
ATOM 658 C CA . ARG A 1 81 ? 4.122 -7.469 -11.661 1.00 98.56 81 ARG A CA 1
ATOM 659 C C . ARG A 1 81 ? 3.956 -7.272 -10.158 1.00 98.56 81 ARG A C 1
ATOM 661 O O . ARG A 1 81 ? 4.400 -8.111 -9.384 1.00 98.56 81 ARG A O 1
ATOM 668 N N . LEU A 1 82 ? 3.285 -6.196 -9.749 1.00 98.62 82 LEU A N 1
ATOM 669 C CA . LEU A 1 82 ? 2.987 -5.972 -8.336 1.00 98.62 82 LEU A CA 1
ATOM 670 C C . LEU A 1 82 ? 2.044 -7.048 -7.773 1.00 98.62 82 LEU A C 1
ATOM 672 O O . LEU A 1 82 ? 2.270 -7.521 -6.665 1.00 98.62 82 LEU A O 1
ATOM 676 N N . ALA A 1 83 ? 1.033 -7.476 -8.537 1.00 98.56 83 ALA A N 1
ATOM 677 C CA . ALA A 1 83 ? 0.129 -8.556 -8.140 1.00 98.56 83 ALA A CA 1
ATOM 678 C C . ALA A 1 83 ? 0.879 -9.869 -7.872 1.00 98.56 83 ALA A C 1
ATOM 680 O O . ALA A 1 83 ? 0.619 -10.516 -6.864 1.00 98.56 83 ALA A O 1
ATOM 681 N N . GLN A 1 84 ? 1.830 -10.229 -8.742 1.00 98.62 84 GLN A N 1
ATOM 682 C CA . GLN A 1 84 ? 2.671 -11.419 -8.563 1.00 98.62 84 GLN A CA 1
ATOM 683 C C . GLN A 1 84 ? 3.440 -11.355 -7.242 1.00 98.62 84 GLN A C 1
ATOM 685 O O . GLN A 1 84 ? 3.343 -12.274 -6.437 1.00 98.62 84 GLN A O 1
ATOM 690 N N . TRP A 1 85 ? 4.102 -10.228 -6.961 1.00 98.69 85 TRP A N 1
ATOM 691 C CA . TRP A 1 85 ? 4.813 -10.051 -5.693 1.00 98.69 85 TRP A CA 1
ATOM 692 C C . TRP A 1 85 ? 3.884 -10.149 -4.480 1.00 98.69 85 TRP A C 1
ATOM 694 O O . TRP A 1 85 ? 4.248 -10.762 -3.485 1.00 98.69 85 TRP A O 1
ATOM 704 N N . ILE A 1 86 ? 2.678 -9.576 -4.545 1.00 98.62 86 ILE A N 1
ATOM 705 C CA . ILE A 1 86 ? 1.702 -9.664 -3.448 1.00 98.62 86 ILE A CA 1
ATOM 706 C C . ILE A 1 86 ? 1.307 -11.122 -3.184 1.00 98.62 86 ILE A C 1
ATOM 708 O O . ILE A 1 86 ? 1.374 -11.562 -2.039 1.00 98.62 86 ILE A O 1
ATOM 712 N N . ILE A 1 87 ? 0.938 -11.867 -4.231 1.00 98.50 87 ILE A N 1
ATOM 713 C CA . ILE A 1 87 ? 0.521 -13.274 -4.125 1.00 98.50 87 ILE A CA 1
ATOM 714 C C . ILE A 1 87 ? 1.643 -14.136 -3.536 1.00 98.50 87 ILE A C 1
ATOM 716 O O . ILE A 1 87 ? 1.389 -14.966 -2.669 1.00 98.50 87 ILE A O 1
ATOM 720 N N . GLU A 1 88 ? 2.876 -13.928 -3.997 1.00 98.44 88 GLU A N 1
ATOM 721 C CA . GLU A 1 88 ? 4.036 -14.732 -3.603 1.00 98.44 88 GLU A CA 1
ATOM 722 C C . GLU A 1 88 ? 4.518 -14.429 -2.178 1.00 98.44 88 GLU A C 1
ATOM 724 O O . GLU A 1 88 ? 5.022 -15.316 -1.493 1.00 98.44 88 GLU A O 1
ATOM 729 N N . GLU A 1 89 ? 4.407 -13.177 -1.725 1.00 98.44 89 GLU A N 1
ATOM 730 C CA . GLU A 1 89 ? 5.184 -12.716 -0.573 1.00 98.44 89 GLU A CA 1
ATOM 731 C C . GLU A 1 89 ? 4.393 -12.074 0.567 1.00 98.44 89 GLU A C 1
ATOM 733 O O . GLU A 1 89 ? 4.956 -11.953 1.663 1.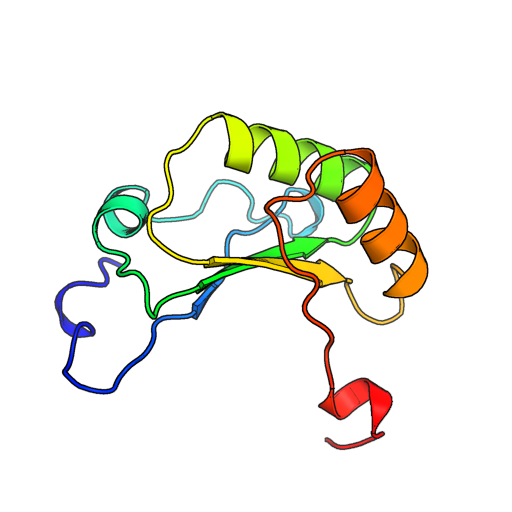00 98.44 89 GLU A O 1
ATOM 738 N N . ILE A 1 90 ? 3.169 -11.594 0.320 1.00 97.81 90 ILE A N 1
ATOM 739 C CA . ILE A 1 90 ? 2.348 -10.882 1.312 1.00 97.81 90 ILE A CA 1
ATOM 740 C C . ILE A 1 90 ? 0.838 -10.940 0.963 1.00 97.81 90 ILE A C 1
ATOM 742 O O . ILE A 1 90 ? 0.201 -9.910 0.727 1.00 97.81 90 ILE A O 1
ATOM 746 N N . PRO A 1 91 ? 0.229 -12.142 0.922 1.00 95.31 91 PRO A N 1
ATOM 747 C CA . PRO A 1 91 ? -1.111 -12.353 0.361 1.00 95.31 91 PRO A CA 1
ATOM 748 C C . PRO A 1 91 ? -2.251 -11.664 1.131 1.00 95.31 91 PRO A C 1
ATOM 750 O O . PRO A 1 91 ? -3.362 -11.564 0.617 1.00 95.31 91 PRO A O 1
ATOM 753 N N . GLN A 1 92 ? -2.002 -11.164 2.348 1.00 96.00 92 GLN A N 1
ATOM 754 C CA . GLN A 1 92 ? -2.972 -10.370 3.109 1.00 96.00 92 GLN A CA 1
ATOM 755 C C . GLN A 1 92 ? -3.178 -8.948 2.553 1.00 96.00 92 GLN A C 1
ATOM 757 O O . GLN A 1 92 ? -4.149 -8.280 2.910 1.00 96.00 92 GLN A O 1
ATOM 762 N N . VAL A 1 93 ? -2.268 -8.463 1.704 1.00 97.88 93 VAL A N 1
ATOM 763 C CA . VAL A 1 93 ? -2.370 -7.152 1.052 1.00 97.88 93 VAL A CA 1
ATOM 764 C C . VAL A 1 93 ? -3.216 -7.258 -0.212 1.00 97.88 93 VAL A C 1
ATOM 766 O O . VAL A 1 93 ? -3.142 -8.231 -0.956 1.00 97.88 93 VAL A O 1
ATOM 769 N N . ARG A 1 94 ? -4.003 -6.220 -0.501 1.00 98.31 94 ARG A N 1
ATOM 770 C CA . ARG A 1 94 ? -4.797 -6.119 -1.730 1.00 98.31 94 ARG A CA 1
ATOM 771 C C . ARG A 1 94 ? -4.097 -5.237 -2.758 1.00 98.31 94 ARG A C 1
ATOM 773 O O . ARG A 1 94 ? -3.482 -4.226 -2.422 1.00 98.31 94 ARG A O 1
ATOM 780 N N . LEU A 1 95 ? -4.223 -5.593 -4.032 1.00 98.44 95 LEU A N 1
ATOM 781 C CA . LEU A 1 95 ? -3.799 -4.725 -5.127 1.00 98.44 95 LEU A CA 1
ATOM 782 C C . LEU A 1 95 ? -4.838 -3.617 -5.338 1.00 98.44 95 LEU A C 1
ATOM 784 O O . LEU A 1 95 ? -6.019 -3.901 -5.519 1.00 98.44 95 LEU A O 1
ATOM 788 N N . SER A 1 96 ? -4.378 -2.371 -5.400 1.00 98.06 96 SER A N 1
ATOM 789 C CA . SER A 1 96 ? -5.161 -1.236 -5.888 1.00 98.06 96 SER A CA 1
ATOM 790 C C . SER A 1 96 ? -4.618 -0.774 -7.234 1.00 98.06 96 SER A C 1
ATOM 792 O O . SER A 1 96 ? -3.405 -0.670 -7.418 1.00 98.06 96 SER A O 1
ATOM 794 N N . VAL A 1 97 ? -5.499 -0.472 -8.186 1.00 97.19 97 VAL A N 1
ATOM 795 C CA . VAL A 1 97 ? -5.117 0.065 -9.498 1.00 97.19 97 VAL A CA 1
ATOM 796 C C . VAL A 1 97 ? -5.690 1.461 -9.696 1.00 97.19 97 VAL A C 1
ATOM 798 O O . VAL A 1 97 ? -6.774 1.788 -9.222 1.00 97.19 97 VAL A O 1
ATOM 801 N N . GLN A 1 98 ? -4.961 2.296 -10.434 1.00 95.62 98 GLN A N 1
ATOM 802 C CA . GLN A 1 98 ? -5.422 3.633 -10.806 1.00 95.62 98 GLN A CA 1
ATOM 803 C C . GLN A 1 98 ? -6.408 3.510 -11.971 1.00 95.62 98 GLN A C 1
ATOM 805 O O . GLN A 1 98 ? -6.019 3.627 -13.132 1.00 95.62 98 GLN A O 1
ATOM 810 N N . LEU A 1 99 ? -7.673 3.215 -11.655 1.00 96.75 99 LEU A N 1
ATOM 811 C CA . LEU A 1 99 ? -8.693 2.873 -12.649 1.00 96.75 99 LEU A CA 1
ATOM 812 C C . LEU A 1 99 ? -8.890 3.974 -13.702 1.00 96.75 99 LEU A C 1
ATOM 814 O O . LEU A 1 99 ? -8.958 3.653 -14.883 1.00 96.75 99 LEU A O 1
ATOM 818 N N . HIS A 1 100 ? -8.882 5.252 -13.305 1.00 96.81 100 HIS A N 1
ATOM 819 C CA . HIS A 1 100 ? -8.976 6.380 -14.243 1.00 96.81 100 HIS A CA 1
ATOM 820 C C . HIS A 1 100 ? -7.885 6.319 -15.322 1.00 96.81 100 HIS A C 1
ATOM 822 O O . HIS A 1 100 ? -8.177 6.477 -16.501 1.00 96.81 100 HIS A O 1
ATOM 828 N N . LYS A 1 101 ? -6.649 5.948 -14.966 1.00 95.50 101 LYS A N 1
ATOM 829 C CA . LYS A 1 101 ? -5.553 5.823 -15.939 1.00 95.50 101 LYS A CA 1
ATOM 830 C C . LYS A 1 101 ? -5.729 4.641 -16.888 1.00 95.50 101 LYS A C 1
ATOM 832 O O . LYS A 1 101 ? -5.396 4.752 -18.063 1.00 95.50 101 LYS A O 1
ATOM 837 N N . ILE A 1 102 ? -6.271 3.523 -16.398 1.00 95.69 102 ILE A N 1
ATOM 838 C CA . ILE A 1 102 ? -6.597 2.353 -17.232 1.00 95.69 102 ILE A CA 1
ATOM 839 C C . ILE A 1 102 ? -7.709 2.705 -18.223 1.00 95.69 102 ILE A C 1
ATOM 841 O O . ILE A 1 102 ? -7.606 2.383 -19.404 1.00 95.69 102 ILE A O 1
ATOM 845 N N . LEU A 1 103 ? -8.745 3.393 -17.744 1.00 97.31 103 LEU A N 1
ATOM 846 C CA . LEU A 1 103 ? -9.896 3.816 -18.540 1.00 97.31 103 LEU A CA 1
ATOM 847 C C . LEU A 1 103 ? -9.623 5.061 -19.395 1.00 97.31 103 LEU A C 1
ATOM 849 O O . LEU A 1 103 ? -10.502 5.472 -20.145 1.00 97.31 103 LEU A O 1
ATOM 853 N N . LYS A 1 104 ? -8.416 5.640 -19.315 1.00 95.50 104 LYS A N 1
ATOM 854 C CA . LYS A 1 104 ? -8.019 6.872 -20.019 1.00 95.50 104 LYS A CA 1
ATOM 855 C C . LYS A 1 104 ? -8.934 8.064 -19.698 1.00 95.50 104 LYS A C 1
ATOM 857 O O . LYS A 1 104 ? -9.271 8.853 -20.575 1.00 95.50 104 LYS A O 1
ATOM 862 N N . LEU A 1 105 ? -9.326 8.171 -18.434 1.00 94.94 105 LEU A N 1
ATOM 863 C CA . LEU A 1 105 ? -10.077 9.286 -17.866 1.00 94.94 105 LEU A CA 1
ATOM 864 C C . LEU A 1 105 ? -9.112 10.287 -17.199 1.00 94.94 105 LEU A C 1
ATOM 866 O O . LEU A 1 105 ? -8.036 9.857 -16.761 1.00 94.94 105 LEU A O 1
ATOM 870 N N . PRO A 1 106 ? -9.473 11.586 -17.152 1.00 84.69 106 PRO A N 1
ATOM 871 C CA . PRO A 1 106 ? -8.693 12.609 -16.454 1.00 84.69 106 PRO A CA 1
ATOM 872 C C . PRO A 1 106 ? -8.504 12.298 -14.962 1.00 84.69 106 PRO A C 1
ATOM 874 O O . PRO A 1 106 ? -9.379 11.627 -14.364 1.00 84.69 106 PRO A O 1
#

Radius of gyration: 13.99 Å; chains: 1; bounding box: 33×30×36 Å